Protein AF-A0A9P6XWJ4-F1 (afdb_monomer_lite)

Radius of gyration: 23.59 Å; chains: 1; bounding box: 48×54×68 Å

Secondary structure (DSSP, 8-state):
-HHHHHHHHHHHHHHHHHS--SS------SSS--HHHHHHHHHHHHHTT-HHHHHHHHHHHHHT--SHHHHHHHHHHHHHHHHHH-TT-HHHHHHHHHHHHHHHHT-TT---HHHHHHHHHHHHHHHHHHTTTT-HHHHHHHHHHHHHHHTT---HHHHHHH-

Structure (mmCIF, N/CA/C/O backbone):
data_AF-A0A9P6XWJ4-F1
#
_entry.id   AF-A0A9P6XWJ4-F1
#
loop_
_atom_site.group_PDB
_atom_site.id
_atom_site.type_symbol
_atom_site.label_atom_id
_atom_site.label_alt_id
_atom_site.label_comp_id
_atom_site.label_asym_id
_atom_site.label_entity_id
_atom_site.label_seq_id
_atom_site.pdbx_PDB_ins_code
_atom_site.Cartn_x
_atom_site.Cartn_y
_atom_site.Cartn_z
_atom_site.occupancy
_atom_site.B_iso_or_equiv
_atom_site.auth_seq_id
_atom_site.auth_comp_id
_atom_site.auth_asym_id
_atom_site.auth_atom_id
_atom_site.pdbx_PDB_model_num
ATOM 1 N N . MET A 1 1 ? 26.878 32.552 -48.948 1.00 56.66 1 MET A N 1
ATOM 2 C CA . MET A 1 1 ? 26.420 31.387 -48.157 1.00 56.66 1 MET A CA 1
ATOM 3 C C . MET A 1 1 ? 27.188 31.265 -46.835 1.00 56.66 1 MET A C 1
ATOM 5 O O . MET A 1 1 ? 26.560 31.370 -45.794 1.00 56.66 1 MET A O 1
ATOM 9 N N . LEU A 1 2 ? 28.525 31.147 -46.839 1.00 61.00 2 LEU A N 1
ATOM 10 C CA . LEU A 1 2 ? 29.332 30.965 -45.611 1.00 61.00 2 LEU A CA 1
ATOM 11 C C . LEU A 1 2 ? 29.354 32.170 -44.645 1.00 61.00 2 LEU A C 1
ATOM 13 O O . LEU A 1 2 ? 29.280 31.981 -43.436 1.00 61.00 2 LEU A O 1
ATOM 17 N N . ALA A 1 3 ? 29.390 33.404 -45.160 1.00 71.31 3 ALA A N 1
ATOM 18 C CA . ALA A 1 3 ? 29.435 34.607 -44.317 1.00 71.31 3 ALA A CA 1
ATOM 19 C C . ALA A 1 3 ? 28.162 34.818 -43.467 1.00 71.31 3 ALA A C 1
ATOM 21 O O . ALA A 1 3 ? 28.242 35.326 -42.353 1.00 71.31 3 ALA A O 1
ATOM 22 N N . GLY A 1 4 ? 26.996 34.382 -43.960 1.00 74.06 4 GLY A N 1
ATOM 23 C CA . GLY A 1 4 ? 25.732 34.485 -43.220 1.00 74.06 4 GLY A CA 1
ATOM 24 C C . GLY A 1 4 ? 25.658 33.517 -42.036 1.00 74.06 4 GLY A C 1
ATOM 25 O O . GLY A 1 4 ? 25.244 33.902 -40.948 1.00 74.06 4 GLY A O 1
ATOM 26 N N . LEU A 1 5 ? 26.146 32.285 -42.221 1.00 75.06 5 LEU A N 1
ATOM 27 C CA . LEU A 1 5 ? 26.219 31.276 -41.158 1.00 75.06 5 LEU A CA 1
ATOM 28 C C . LEU A 1 5 ? 27.176 31.696 -40.038 1.00 75.06 5 LEU A C 1
ATOM 30 O O . LEU A 1 5 ? 26.842 31.546 -38.865 1.00 75.06 5 LEU A O 1
ATOM 34 N N . ALA A 1 6 ? 28.325 32.282 -40.392 1.00 82.06 6 ALA A N 1
ATOM 35 C CA . ALA A 1 6 ? 29.270 32.803 -39.407 1.00 82.06 6 ALA A CA 1
ATOM 36 C C . ALA A 1 6 ? 28.631 33.893 -38.527 1.00 82.06 6 ALA A C 1
ATOM 38 O O . ALA A 1 6 ? 28.774 33.858 -37.306 1.00 82.06 6 ALA A O 1
ATOM 39 N N . GLY A 1 7 ? 27.856 34.806 -39.126 1.00 84.69 7 GLY A N 1
ATOM 40 C CA . GLY A 1 7 ? 27.122 35.838 -38.390 1.00 84.69 7 GLY A CA 1
ATOM 41 C C . GLY A 1 7 ? 26.109 35.265 -37.392 1.00 84.69 7 GLY A C 1
ATOM 42 O O . GLY A 1 7 ? 26.079 35.690 -36.238 1.00 84.69 7 GLY A O 1
ATOM 43 N N . CYS A 1 8 ? 25.330 34.257 -37.796 1.00 84.62 8 CYS A N 1
ATOM 44 C CA . CYS A 1 8 ? 24.355 33.610 -36.912 1.00 84.62 8 CYS A CA 1
ATOM 45 C C . CYS A 1 8 ? 25.013 32.889 -35.726 1.00 84.62 8 CYS A C 1
ATOM 47 O O . CYS A 1 8 ? 24.528 32.994 -34.599 1.00 84.62 8 CYS A O 1
ATOM 49 N N . VAL A 1 9 ? 26.129 32.190 -35.956 1.00 88.38 9 VAL A N 1
ATOM 50 C CA . VAL A 1 9 ? 26.849 31.476 -34.887 1.00 88.38 9 VAL A CA 1
ATOM 51 C C . VAL A 1 9 ? 27.444 32.462 -33.881 1.00 88.38 9 VAL A C 1
ATOM 53 O O . VAL A 1 9 ? 27.294 32.273 -32.674 1.00 88.38 9 VAL A O 1
ATOM 56 N N . ILE A 1 10 ? 28.060 33.547 -34.361 1.00 90.25 10 ILE A N 1
ATOM 57 C CA . ILE A 1 10 ? 28.647 34.578 -33.493 1.00 90.25 10 ILE A CA 1
ATOM 58 C C . ILE A 1 10 ? 27.562 35.250 -32.641 1.00 90.25 10 ILE A C 1
ATOM 60 O O . ILE A 1 10 ? 27.736 35.387 -31.429 1.00 90.25 10 ILE A O 1
ATOM 64 N N . ALA A 1 11 ? 26.419 35.601 -33.237 1.00 86.12 11 ALA A N 1
ATOM 65 C CA . ALA A 1 11 ? 25.296 36.186 -32.506 1.00 86.12 11 ALA A CA 1
ATOM 66 C C . ALA A 1 11 ? 24.755 35.241 -31.416 1.00 86.12 11 ALA A C 1
ATOM 68 O O . ALA A 1 11 ? 24.537 35.674 -30.284 1.00 86.12 11 ALA A O 1
ATOM 69 N N . GLY A 1 12 ? 24.615 33.943 -31.713 1.00 82.75 12 GLY A N 1
ATOM 70 C CA . GLY A 1 12 ? 24.171 32.942 -30.737 1.00 82.75 12 GLY A CA 1
ATOM 71 C C . GLY A 1 12 ? 25.105 32.818 -29.529 1.00 82.75 12 GLY A C 1
ATOM 72 O O . GLY A 1 12 ? 24.642 32.785 -28.388 1.00 82.75 12 GLY A O 1
ATOM 73 N N . VAL A 1 13 ? 26.423 32.827 -29.758 1.00 86.69 13 VAL A N 1
ATOM 74 C CA . VAL A 1 13 ? 27.429 32.770 -28.681 1.00 86.69 13 VAL A CA 1
ATOM 75 C C . VAL A 1 13 ? 27.391 34.029 -27.810 1.00 86.69 13 VAL A C 1
ATOM 77 O O . VAL A 1 13 ? 27.474 33.929 -26.584 1.00 86.69 13 VAL A O 1
ATOM 80 N N . ILE A 1 14 ? 27.233 35.208 -28.419 1.00 89.50 14 ILE A N 1
ATOM 81 C CA . ILE A 1 14 ? 27.117 36.480 -27.691 1.00 89.50 14 ILE A CA 1
ATOM 82 C C . ILE A 1 14 ? 25.854 36.484 -26.819 1.00 89.50 14 ILE A C 1
ATOM 84 O O . ILE A 1 14 ? 25.933 36.807 -25.633 1.00 89.50 14 ILE A O 1
ATOM 88 N N . CYS A 1 15 ? 24.710 36.052 -27.356 1.00 84.81 15 CYS A N 1
ATOM 89 C CA . CYS A 1 15 ? 23.467 35.944 -26.591 1.00 84.81 15 CYS A CA 1
ATOM 90 C C . CYS A 1 15 ? 23.582 34.953 -25.422 1.00 84.81 15 CYS A C 1
ATOM 92 O O . CYS A 1 15 ? 23.144 35.277 -24.320 1.00 84.81 15 CYS A O 1
ATOM 94 N N . ALA A 1 16 ? 24.220 33.795 -25.614 1.00 81.38 16 ALA A N 1
ATOM 95 C CA . ALA A 1 16 ? 24.414 32.806 -24.548 1.00 81.38 16 ALA A CA 1
ATOM 96 C C . ALA A 1 16 ? 25.324 33.309 -23.409 1.00 81.38 16 ALA A C 1
ATOM 98 O O . ALA A 1 16 ? 25.174 32.892 -22.262 1.00 81.38 16 ALA A O 1
ATOM 99 N N . ARG A 1 17 ? 26.264 34.214 -23.713 1.00 82.25 17 ARG A N 1
ATOM 100 C CA . ARG A 1 17 ? 27.158 34.838 -22.722 1.00 82.25 17 ARG A CA 1
ATOM 101 C C . ARG A 1 17 ? 26.491 35.985 -21.967 1.00 82.25 17 ARG A C 1
ATOM 103 O O . ARG A 1 17 ? 26.746 36.148 -20.779 1.00 82.25 17 ARG A O 1
ATOM 110 N N . LEU A 1 18 ? 25.667 36.777 -22.654 1.00 84.88 18 LEU A N 1
ATOM 111 C CA . LEU A 1 18 ? 24.958 37.919 -22.065 1.00 84.88 18 LEU A CA 1
ATOM 112 C C . LEU A 1 18 ? 23.749 37.494 -21.227 1.00 84.88 18 LEU A C 1
ATOM 114 O O . LEU A 1 18 ? 23.415 38.160 -20.249 1.00 84.88 18 LEU A O 1
ATOM 118 N N . PHE A 1 19 ? 23.108 36.385 -21.593 1.00 78.19 19 PHE A N 1
ATOM 119 C CA . PHE A 1 19 ? 21.935 35.852 -20.911 1.00 78.19 19 PHE A CA 1
ATOM 120 C C . PHE A 1 19 ? 22.220 34.433 -20.404 1.00 78.19 19 PHE A C 1
ATOM 122 O O . PHE A 1 19 ? 21.734 33.468 -21.002 1.00 78.19 19 PHE A O 1
ATOM 129 N N . PRO A 1 20 ? 22.996 34.269 -19.311 1.00 69.12 20 PRO A N 1
ATOM 130 C CA . PRO A 1 20 ? 23.108 32.967 -18.669 1.00 69.12 20 PRO A CA 1
ATOM 131 C C . PRO A 1 20 ? 21.699 32.455 -18.311 1.00 69.12 20 PRO A C 1
ATOM 133 O O . PRO A 1 20 ? 20.831 33.253 -17.930 1.00 69.12 20 PRO A O 1
ATOM 136 N N . PRO A 1 21 ? 21.426 31.147 -18.460 1.00 66.31 21 PRO A N 1
ATOM 137 C CA . PRO A 1 21 ? 20.100 30.601 -18.211 1.00 66.31 21 PRO A CA 1
ATOM 138 C C . PRO A 1 21 ? 19.680 30.887 -16.764 1.00 66.31 21 PRO A C 1
ATOM 140 O O . PRO A 1 21 ? 20.337 30.471 -15.817 1.00 66.31 21 PRO A O 1
ATOM 143 N N . LYS A 1 22 ? 18.553 31.590 -16.579 1.00 63.78 22 LYS A N 1
ATOM 144 C CA . LYS A 1 22 ? 17.997 31.915 -15.247 1.00 63.78 22 LYS A CA 1
ATOM 145 C C . LYS A 1 22 ? 17.509 30.689 -14.461 1.00 63.78 22 LYS A C 1
ATOM 147 O O . LYS A 1 22 ? 17.126 30.825 -13.304 1.00 63.78 22 LYS A O 1
ATOM 152 N N . ARG 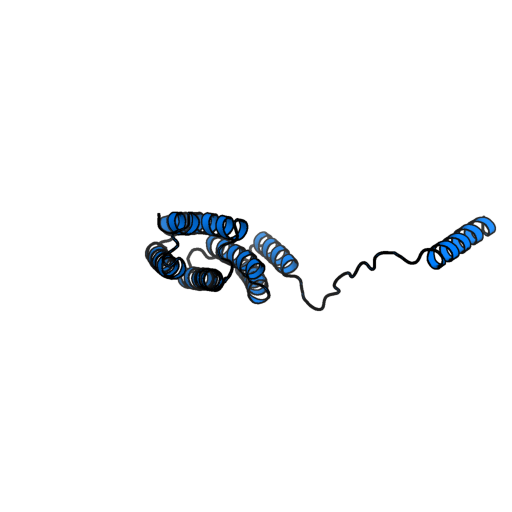A 1 23 ? 17.460 29.515 -15.093 1.00 64.12 23 ARG A N 1
ATOM 153 C CA . ARG A 1 23 ? 17.098 28.238 -14.478 1.00 64.12 23 ARG A CA 1
ATOM 154 C C . ARG A 1 23 ? 18.084 27.176 -14.939 1.00 64.12 23 ARG A C 1
ATOM 156 O O . ARG A 1 23 ? 18.166 26.889 -16.129 1.00 64.12 23 ARG A O 1
ATOM 163 N N . GLU A 1 24 ? 18.788 26.592 -13.984 1.00 60.28 24 GLU A N 1
ATOM 164 C CA . GLU A 1 24 ? 19.441 25.305 -14.161 1.00 60.28 24 GLU A CA 1
ATOM 165 C C . GLU A 1 24 ? 18.340 24.241 -14.141 1.00 60.28 24 GLU A C 1
ATOM 167 O O . GLU A 1 24 ? 17.635 24.071 -13.143 1.00 60.28 24 GLU A O 1
ATOM 172 N N . VAL A 1 25 ? 18.122 23.574 -15.274 1.00 61.28 25 VAL A N 1
ATOM 173 C CA . VAL A 1 25 ? 17.319 22.352 -15.286 1.00 61.28 25 VAL A CA 1
ATOM 174 C C . VAL A 1 25 ? 18.229 21.269 -14.730 1.00 61.28 25 VAL A C 1
ATOM 176 O O . VAL A 1 25 ? 19.004 20.661 -15.463 1.00 61.28 25 VAL A O 1
ATOM 179 N N . ILE A 1 26 ? 18.170 21.077 -13.412 1.00 58.62 26 ILE A N 1
ATOM 180 C CA . ILE A 1 26 ? 18.704 19.877 -12.777 1.00 58.62 26 ILE A CA 1
ATOM 181 C C . ILE A 1 26 ? 17.824 18.729 -13.283 1.00 58.62 26 ILE A C 1
ATOM 183 O O . ILE A 1 26 ? 16.788 18.412 -12.696 1.00 58.62 26 ILE A O 1
ATOM 187 N N . GLU A 1 27 ? 18.191 18.106 -14.403 1.00 55.59 27 GLU A N 1
ATOM 188 C CA . GLU A 1 27 ? 17.779 16.725 -14.593 1.00 55.59 27 GLU A CA 1
ATOM 189 C C . GLU A 1 27 ? 18.457 15.960 -13.466 1.00 55.59 27 GLU A C 1
ATOM 191 O O . GLU A 1 27 ? 19.684 15.903 -13.406 1.00 55.59 27 GLU A O 1
ATOM 196 N N . HIS A 1 28 ? 17.680 15.445 -12.512 1.00 55.62 28 HIS A N 1
ATOM 197 C CA . HIS A 1 28 ? 18.200 14.525 -11.511 1.00 55.62 28 HIS A CA 1
ATOM 198 C C . HIS A 1 28 ? 18.715 13.287 -12.250 1.00 55.62 28 HIS A C 1
ATOM 200 O O . HIS A 1 28 ? 17.990 12.319 -12.480 1.00 55.62 28 HIS A O 1
ATOM 206 N N . THR A 1 29 ? 19.971 13.358 -12.678 1.00 50.22 29 THR A N 1
ATOM 207 C CA . THR A 1 29 ? 20.708 12.275 -13.303 1.00 50.22 29 THR A CA 1
ATOM 208 C C . THR A 1 29 ? 20.727 11.139 -12.284 1.00 50.22 29 THR A C 1
ATOM 210 O O . THR A 1 29 ? 21.332 11.264 -11.225 1.00 50.22 29 THR A O 1
ATOM 213 N N . SER A 1 30 ? 19.969 10.086 -12.577 1.00 52.09 30 SER A N 1
ATOM 214 C CA . SER A 1 30 ? 20.304 8.661 -12.453 1.00 52.09 30 SER A CA 1
ATOM 215 C C . SER A 1 30 ? 20.881 8.062 -11.156 1.00 52.09 30 SER A C 1
ATOM 217 O O . SER A 1 30 ? 21.032 6.845 -11.125 1.00 52.09 30 SER A O 1
ATOM 219 N N . THR A 1 31 ? 21.143 8.800 -10.076 1.00 48.00 31 THR A N 1
ATOM 220 C CA . THR A 1 31 ? 21.703 8.213 -8.836 1.00 48.00 31 THR A CA 1
ATOM 221 C C . THR A 1 31 ? 20.628 7.626 -7.916 1.00 48.00 31 THR A C 1
ATOM 223 O O . THR A 1 31 ? 20.889 6.702 -7.154 1.00 48.00 31 THR A O 1
ATOM 226 N N . HIS A 1 32 ? 19.386 8.094 -8.044 1.00 52.97 32 HIS A N 1
ATOM 227 C CA . HIS A 1 32 ? 18.205 7.455 -7.472 1.00 52.97 32 HIS A CA 1
ATOM 228 C C . HIS A 1 32 ? 17.225 7.223 -8.611 1.00 52.97 32 HIS A C 1
ATOM 230 O O . HIS A 1 32 ? 16.764 8.183 -9.226 1.00 52.97 32 HIS A O 1
ATOM 236 N N . ALA A 1 33 ? 16.921 5.967 -8.940 1.00 57.19 33 ALA A N 1
ATOM 237 C CA . ALA A 1 33 ? 15.804 5.700 -9.831 1.00 57.19 33 ALA A CA 1
ATOM 238 C C . ALA A 1 33 ? 14.539 6.262 -9.161 1.00 57.19 33 ALA A C 1
ATOM 240 O O . ALA A 1 33 ? 14.192 5.797 -8.076 1.00 57.19 33 ALA A O 1
ATOM 241 N N . PRO A 1 34 ? 13.885 7.287 -9.734 1.00 69.06 34 PRO A N 1
ATOM 242 C CA . PRO A 1 34 ? 12.727 7.879 -9.089 1.00 69.06 34 PRO A CA 1
ATOM 243 C C . PRO A 1 34 ? 11.621 6.833 -8.977 1.00 69.06 34 PRO A C 1
ATOM 245 O O . PRO A 1 34 ? 11.464 6.016 -9.884 1.00 69.06 34 PRO A O 1
ATOM 248 N N . ALA A 1 35 ? 10.819 6.878 -7.917 1.00 73.31 35 ALA A N 1
ATOM 249 C CA . ALA A 1 35 ? 9.754 5.898 -7.720 1.00 73.31 35 ALA A CA 1
ATOM 250 C C . ALA A 1 35 ? 8.754 5.844 -8.904 1.00 73.31 35 ALA A C 1
ATOM 252 O O . ALA A 1 35 ? 8.300 4.762 -9.260 1.00 73.31 35 ALA A O 1
ATOM 253 N N . TRP A 1 36 ? 8.546 6.957 -9.631 1.00 76.44 36 TRP A N 1
ATOM 254 C CA . TRP A 1 36 ? 7.761 6.982 -10.881 1.00 76.44 36 TRP A CA 1
ATOM 255 C C . TRP A 1 36 ? 8.288 6.023 -11.958 1.00 76.44 36 TRP A C 1
ATOM 257 O O . TRP A 1 36 ? 7.516 5.469 -12.733 1.00 76.44 36 TRP A O 1
ATOM 267 N N . ARG A 1 37 ? 9.605 5.786 -12.017 1.00 82.56 37 ARG A N 1
ATOM 268 C CA . ARG A 1 37 ? 10.193 4.843 -12.977 1.00 82.56 37 ARG A CA 1
ATOM 269 C C . ARG A 1 37 ? 9.802 3.412 -12.632 1.00 82.56 37 ARG A C 1
ATOM 271 O O . ARG A 1 37 ? 9.565 2.620 -13.534 1.00 82.56 37 ARG A O 1
ATOM 278 N N . ALA A 1 38 ? 9.758 3.084 -11.345 1.00 83.25 38 ALA A N 1
ATOM 279 C CA . ALA A 1 38 ? 9.356 1.761 -10.897 1.00 83.25 38 ALA A CA 1
ATOM 280 C C . ALA A 1 38 ? 7.872 1.491 -11.206 1.00 83.25 38 ALA A C 1
ATOM 282 O O . ALA A 1 38 ? 7.552 0.386 -11.621 1.00 83.25 38 ALA A O 1
ATOM 283 N N . GLU A 1 39 ? 6.998 2.499 -11.127 1.00 81.81 39 GLU A N 1
ATOM 284 C CA . GLU A 1 39 ? 5.598 2.398 -11.581 1.00 81.81 39 GLU A CA 1
ATOM 285 C C . GLU A 1 39 ? 5.500 2.028 -13.063 1.00 81.81 39 GLU A C 1
ATOM 287 O O . GLU A 1 39 ? 4.891 1.023 -13.415 1.00 81.81 39 GLU A O 1
ATOM 292 N N . VAL A 1 40 ? 6.199 2.768 -13.930 1.00 85.56 40 VAL A N 1
ATOM 293 C CA . VAL A 1 40 ? 6.218 2.487 -15.376 1.00 85.56 40 VAL A CA 1
ATOM 294 C C . VAL A 1 40 ? 6.781 1.093 -15.662 1.00 85.56 40 VAL A C 1
ATOM 296 O O . VAL A 1 40 ? 6.284 0.376 -16.527 1.00 85.56 40 VAL A O 1
ATOM 299 N N . LEU A 1 41 ? 7.821 0.673 -14.938 1.00 88.56 41 LEU A N 1
ATOM 300 C CA . LEU A 1 41 ? 8.390 -0.667 -15.091 1.00 88.56 41 LEU A CA 1
ATOM 301 C C . LEU A 1 41 ? 7.435 -1.765 -14.612 1.00 88.56 41 LEU A C 1
ATOM 303 O O . LEU A 1 41 ? 7.437 -2.844 -15.209 1.00 88.56 41 LEU A O 1
ATOM 307 N N . ALA A 1 42 ? 6.623 -1.491 -13.590 1.00 88.69 42 ALA A N 1
ATOM 308 C CA . ALA A 1 42 ? 5.567 -2.387 -13.148 1.00 88.69 42 ALA A CA 1
ATOM 309 C C . ALA A 1 42 ? 4.469 -2.510 -14.208 1.00 88.69 42 ALA A C 1
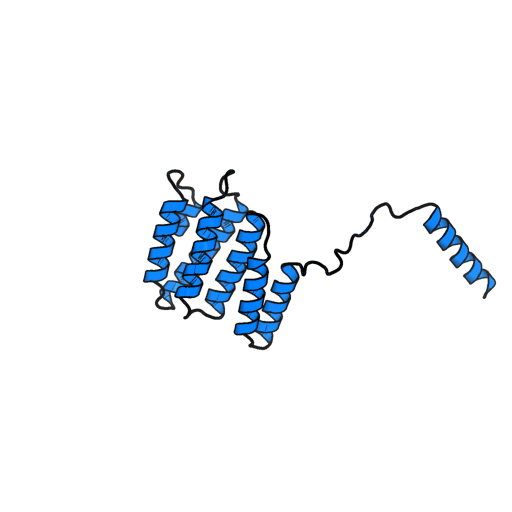ATOM 311 O O . ALA A 1 42 ? 4.158 -3.623 -14.615 1.00 88.69 42 ALA A O 1
ATOM 312 N N . GLU A 1 43 ? 3.967 -1.395 -14.743 1.00 87.06 43 GLU A N 1
ATOM 313 C CA . GLU A 1 43 ? 2.963 -1.400 -15.816 1.00 87.06 43 GLU A CA 1
ATOM 314 C C . GLU A 1 43 ? 3.451 -2.151 -17.056 1.00 87.06 43 GLU A C 1
ATOM 316 O O . GLU A 1 43 ? 2.730 -2.976 -17.620 1.00 87.06 43 GLU A O 1
ATOM 321 N N . LEU A 1 44 ? 4.698 -1.908 -17.469 1.00 89.75 44 LEU A N 1
ATOM 322 C CA . LEU A 1 44 ? 5.306 -2.648 -18.568 1.00 89.75 44 LEU A CA 1
ATOM 323 C C . LEU A 1 44 ? 5.390 -4.137 -18.235 1.00 89.75 44 LEU A C 1
ATOM 325 O O . LEU A 1 44 ? 5.082 -4.946 -19.100 1.00 89.75 44 LEU A O 1
ATOM 329 N N . ALA A 1 45 ? 5.773 -4.515 -17.011 1.00 90.50 45 ALA A N 1
ATOM 330 C CA . ALA A 1 45 ? 5.793 -5.914 -16.582 1.00 90.50 45 ALA A CA 1
ATOM 331 C C . ALA A 1 45 ? 4.404 -6.567 -16.630 1.00 90.50 45 ALA A C 1
ATOM 333 O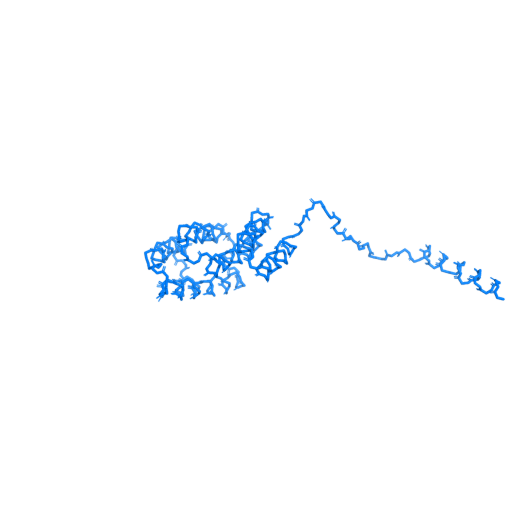 O . ALA A 1 45 ? 4.264 -7.663 -17.172 1.00 90.50 45 ALA A O 1
ATOM 334 N N . GLU A 1 46 ? 3.363 -5.868 -16.187 1.00 89.06 46 GLU A N 1
ATOM 335 C CA . GLU A 1 46 ? 1.986 -6.352 -16.298 1.00 89.06 46 GLU A CA 1
ATOM 336 C C . GLU A 1 46 ? 1.565 -6.564 -17.757 1.00 89.06 46 GLU A C 1
ATOM 338 O O . GLU A 1 46 ? 0.976 -7.594 -18.080 1.00 89.06 46 GLU A O 1
ATOM 343 N N . GLN A 1 47 ? 1.907 -5.638 -18.659 1.00 90.56 47 GLN A N 1
ATOM 344 C CA . GLN A 1 47 ? 1.564 -5.736 -20.086 1.00 90.56 47 GLN A CA 1
ATOM 345 C C . GLN A 1 47 ? 2.196 -6.952 -20.777 1.00 90.56 47 GLN A C 1
ATOM 347 O O . GLN A 1 47 ? 1.601 -7.505 -21.701 1.00 90.56 47 GLN A O 1
ATOM 352 N N . ARG A 1 48 ? 3.377 -7.399 -20.328 1.00 92.12 48 ARG A N 1
ATOM 353 C CA . ARG A 1 48 ? 4.019 -8.649 -20.795 1.00 92.12 48 ARG A CA 1
ATOM 354 C C . ARG A 1 48 ? 3.591 -9.897 -20.006 1.00 92.12 48 ARG A C 1
ATOM 356 O O . ARG A 1 48 ? 4.130 -10.971 -20.254 1.00 92.12 48 ARG A O 1
ATOM 363 N N . GLY A 1 49 ? 2.629 -9.783 -19.087 1.00 90.19 49 GLY A N 1
ATOM 364 C CA . GLY A 1 49 ? 2.140 -10.896 -18.263 1.00 90.19 49 GLY A CA 1
ATOM 365 C C . GLY A 1 49 ? 3.087 -11.312 -17.131 1.00 90.19 49 GLY A C 1
ATOM 366 O O . GLY A 1 49 ? 2.876 -12.345 -16.501 1.00 90.19 49 GLY A O 1
ATOM 367 N N . ASP A 1 50 ? 4.120 -10.516 -16.857 1.00 93.62 50 ASP A N 1
ATOM 368 C CA . ASP A 1 50 ? 5.097 -10.742 -15.793 1.00 93.62 50 ASP A CA 1
ATOM 369 C C . ASP A 1 50 ? 4.583 -10.156 -14.469 1.00 93.62 50 ASP A C 1
ATOM 371 O O . ASP A 1 50 ? 4.963 -9.064 -14.036 1.00 93.62 50 ASP A O 1
ATOM 375 N N . THR A 1 51 ? 3.665 -10.885 -13.832 1.00 94.50 51 THR A N 1
ATOM 376 C CA . THR A 1 51 ? 3.031 -10.474 -12.568 1.00 94.50 51 THR A CA 1
ATOM 377 C C . THR A 1 51 ? 4.036 -10.376 -11.420 1.00 94.50 51 THR A C 1
ATOM 379 O O . THR A 1 51 ? 3.964 -9.454 -10.607 1.00 94.50 51 THR A O 1
ATOM 382 N N . ALA A 1 52 ? 5.005 -11.292 -11.368 1.00 94.12 52 ALA A N 1
ATOM 383 C CA . ALA A 1 52 ? 6.048 -11.302 -10.350 1.00 94.12 52 ALA A CA 1
ATOM 384 C C . ALA A 1 52 ? 6.955 -10.071 -10.473 1.00 94.12 52 ALA A C 1
ATOM 386 O O . ALA A 1 52 ? 7.168 -9.368 -9.481 1.00 94.12 52 ALA A O 1
ATOM 387 N N . GLY A 1 53 ? 7.420 -9.762 -11.687 1.00 92.62 53 GLY A N 1
ATOM 388 C CA . GLY A 1 53 ? 8.230 -8.579 -11.952 1.00 92.62 53 GLY A CA 1
ATOM 389 C C . GLY A 1 53 ? 7.472 -7.280 -11.689 1.00 92.62 53 GLY A C 1
ATOM 390 O O . GLY A 1 53 ? 8.043 -6.343 -11.130 1.00 92.62 53 GLY A O 1
ATOM 391 N N . ALA A 1 54 ? 6.177 -7.222 -12.008 1.00 94.06 54 ALA A N 1
ATOM 392 C CA . ALA A 1 54 ? 5.341 -6.068 -11.683 1.00 94.06 54 ALA A CA 1
ATOM 393 C C . ALA A 1 54 ? 5.292 -5.799 -10.172 1.00 94.06 54 ALA A C 1
ATOM 395 O O . ALA A 1 54 ? 5.581 -4.688 -9.720 1.00 94.06 54 ALA A O 1
ATOM 396 N N . LEU A 1 55 ? 5.016 -6.835 -9.376 1.00 96.50 55 LEU A N 1
ATOM 397 C CA . LEU A 1 55 ? 4.992 -6.734 -7.916 1.00 96.50 55 LEU A CA 1
ATOM 398 C C . LEU A 1 55 ? 6.363 -6.400 -7.320 1.00 96.50 55 LEU A C 1
ATOM 400 O O . LEU A 1 55 ? 6.434 -5.706 -6.305 1.00 96.50 55 LEU A O 1
ATOM 404 N N . GLU A 1 56 ? 7.451 -6.876 -7.924 1.00 95.31 56 GLU A N 1
ATOM 405 C CA . GLU A 1 56 ? 8.813 -6.536 -7.506 1.00 95.31 56 GLU A CA 1
ATOM 406 C C . GLU A 1 56 ? 9.117 -5.050 -7.733 1.00 95.31 56 GLU A C 1
ATOM 408 O O . GLU A 1 56 ? 9.666 -4.385 -6.850 1.00 95.31 56 GLU A O 1
ATOM 413 N N . TRP A 1 57 ? 8.714 -4.498 -8.880 1.00 93.69 57 TRP A N 1
ATOM 414 C CA . TRP A 1 57 ? 8.873 -3.074 -9.166 1.00 93.69 57 TRP A CA 1
ATOM 415 C C . TRP A 1 57 ? 8.038 -2.197 -8.234 1.00 93.69 57 TRP A C 1
ATOM 417 O O . TRP A 1 57 ? 8.578 -1.245 -7.666 1.00 93.69 57 TRP A O 1
ATOM 427 N N . LEU A 1 58 ? 6.773 -2.548 -7.993 1.00 95.06 58 LEU A N 1
ATOM 428 C CA . LEU A 1 58 ? 5.928 -1.835 -7.030 1.00 95.06 58 LEU A CA 1
ATOM 429 C C . LEU A 1 58 ? 6.514 -1.889 -5.614 1.00 95.06 58 LEU A C 1
ATOM 431 O O . LEU A 1 58 ? 6.578 -0.866 -4.930 1.00 95.06 58 LEU A O 1
ATOM 435 N N . LYS A 1 59 ? 7.023 -3.055 -5.193 1.00 94.56 59 LYS A N 1
ATOM 436 C CA . LYS A 1 59 ? 7.697 -3.196 -3.900 1.00 94.56 59 LYS A CA 1
ATOM 437 C C . LYS A 1 59 ? 8.936 -2.306 -3.806 1.00 94.56 59 LYS A C 1
ATOM 439 O O . LYS A 1 59 ? 9.099 -1.617 -2.805 1.00 94.56 59 LYS A O 1
ATOM 444 N N . ARG A 1 60 ? 9.785 -2.269 -4.839 1.00 91.56 60 ARG A N 1
ATOM 445 C CA . ARG A 1 60 ? 10.953 -1.369 -4.877 1.00 91.56 60 ARG A CA 1
ATOM 446 C C . ARG A 1 60 ? 10.552 0.099 -4.771 1.00 91.56 60 ARG A C 1
ATOM 448 O O . ARG A 1 60 ? 11.234 0.860 -4.090 1.00 91.56 60 ARG A O 1
ATOM 455 N N . ALA A 1 61 ? 9.469 0.496 -5.440 1.00 90.62 61 ALA A N 1
ATOM 456 C CA . ALA A 1 61 ? 8.952 1.858 -5.369 1.00 90.62 61 ALA A CA 1
ATOM 457 C C . ALA A 1 61 ? 8.536 2.219 -3.937 1.00 90.62 61 ALA A C 1
ATOM 459 O O . ALA A 1 61 ? 8.890 3.289 -3.441 1.00 90.62 61 ALA A O 1
ATOM 460 N N . TYR A 1 62 ? 7.840 1.299 -3.265 1.00 93.19 62 TYR A N 1
ATOM 461 C CA . TYR A 1 62 ? 7.418 1.470 -1.881 1.00 93.19 62 TYR A CA 1
ATOM 462 C C . TYR A 1 62 ? 8.604 1.494 -0.906 1.00 93.19 62 TYR A C 1
ATOM 464 O O . TYR A 1 62 ? 8.735 2.442 -0.135 1.00 93.19 62 TYR A O 1
ATOM 472 N N . ASP A 1 63 ? 9.519 0.528 -0.996 1.00 90.81 63 ASP A N 1
ATOM 473 C CA . ASP A 1 63 ? 10.698 0.445 -0.123 1.00 90.81 63 ASP A CA 1
ATOM 474 C C . ASP A 1 63 ? 11.623 1.672 -0.285 1.00 90.81 63 ASP A C 1
ATOM 476 O O . ASP A 1 63 ? 12.244 2.127 0.676 1.00 90.81 63 ASP A O 1
ATOM 480 N N . GLY A 1 64 ? 11.705 2.230 -1.498 1.00 87.88 64 GLY A N 1
ATOM 481 C CA . GLY A 1 64 ? 12.484 3.432 -1.807 1.00 87.88 64 GLY A CA 1
ATOM 482 C C . GLY A 1 64 ? 11.785 4.756 -1.476 1.00 87.88 64 GLY A C 1
ATOM 483 O O . GLY A 1 64 ? 12.406 5.818 -1.596 1.00 87.88 64 GLY A O 1
ATOM 484 N N . ALA A 1 65 ? 10.509 4.730 -1.080 1.00 88.69 65 ALA A N 1
ATOM 485 C CA . ALA A 1 65 ? 9.741 5.933 -0.794 1.00 88.69 65 ALA A CA 1
ATOM 486 C C . ALA A 1 65 ? 10.205 6.602 0.510 1.00 88.69 65 ALA A C 1
ATOM 488 O O . ALA A 1 65 ? 10.348 5.975 1.563 1.00 88.69 65 ALA A O 1
ATOM 489 N N . GLN A 1 66 ? 10.402 7.920 0.449 1.00 85.12 66 GLN A N 1
ATOM 490 C CA . GLN A 1 66 ? 10.854 8.729 1.579 1.00 85.12 66 GLN A CA 1
ATOM 491 C C . GLN A 1 66 ? 9.856 9.850 1.875 1.00 85.12 66 GLN A C 1
ATOM 493 O O . GLN A 1 66 ? 9.385 10.543 0.972 1.00 85.12 66 GLN A O 1
ATOM 498 N N . GLY A 1 67 ? 9.557 10.031 3.162 1.00 83.94 67 GLY A N 1
ATOM 499 C CA . GLY A 1 67 ? 8.569 10.990 3.658 1.00 83.94 67 GLY A CA 1
ATOM 500 C C . GLY A 1 67 ? 7.171 10.373 3.847 1.00 83.94 67 GLY A C 1
ATOM 501 O O . GLY A 1 67 ? 6.775 9.533 3.039 1.00 83.94 67 GLY A O 1
ATOM 502 N N . PRO A 1 68 ? 6.402 10.777 4.881 1.00 81.19 68 PRO A N 1
ATOM 503 C CA . PRO A 1 68 ? 5.147 10.108 5.250 1.00 81.19 68 PRO A CA 1
ATOM 504 C C . PRO A 1 68 ? 4.107 10.041 4.122 1.00 81.19 68 PRO A C 1
ATOM 506 O O . PRO A 1 68 ? 3.592 8.974 3.809 1.00 81.19 68 PRO A O 1
ATOM 509 N N . ALA A 1 69 ? 3.850 11.162 3.440 1.00 80.88 69 ALA A N 1
ATOM 510 C CA . ALA A 1 69 ? 2.868 11.208 2.355 1.00 80.88 69 ALA A CA 1
ATOM 511 C C . ALA A 1 69 ? 3.286 10.370 1.132 1.00 80.88 69 ALA A C 1
ATOM 513 O O . ALA A 1 69 ? 2.449 9.733 0.492 1.00 80.88 69 ALA A O 1
ATOM 514 N N . THR A 1 70 ? 4.583 10.363 0.813 1.00 84.81 70 THR A N 1
ATOM 515 C CA . THR A 1 70 ? 5.139 9.611 -0.317 1.00 84.81 70 THR A CA 1
ATOM 516 C C . THR A 1 70 ? 5.098 8.113 -0.043 1.00 84.81 70 THR A C 1
ATOM 518 O O . THR A 1 70 ? 4.699 7.359 -0.927 1.00 84.81 70 THR A O 1
ATOM 521 N N . ARG A 1 71 ? 5.456 7.675 1.173 1.00 88.81 71 ARG A N 1
ATOM 522 C CA . ARG A 1 71 ? 5.370 6.257 1.547 1.00 88.81 71 ARG A CA 1
ATOM 523 C C . ARG A 1 71 ? 3.940 5.737 1.467 1.00 88.81 71 ARG A C 1
ATOM 525 O O . ARG A 1 71 ? 3.730 4.725 0.811 1.00 88.81 71 ARG A O 1
ATOM 532 N N . VAL A 1 72 ? 2.961 6.494 1.973 1.00 87.31 72 VAL A N 1
ATOM 533 C CA . VAL A 1 72 ? 1.544 6.128 1.821 1.00 87.31 72 VAL A CA 1
ATOM 534 C C . VAL A 1 72 ? 1.157 6.004 0.350 1.00 87.31 72 VAL A C 1
ATOM 536 O O . VAL A 1 72 ? 0.526 5.026 -0.037 1.00 87.31 72 VAL A O 1
ATOM 539 N N . GLN A 1 73 ? 1.520 6.980 -0.487 1.00 87.94 73 GLN A N 1
ATOM 540 C CA . GLN A 1 73 ? 1.177 6.936 -1.908 1.00 87.94 73 GLN A CA 1
ATOM 541 C C . GLN A 1 73 ? 1.709 5.664 -2.585 1.00 87.94 73 GLN A C 1
ATOM 543 O O . GLN A 1 73 ? 0.950 4.990 -3.277 1.00 87.94 73 GLN A O 1
ATOM 548 N N . TRP A 1 74 ? 2.986 5.334 -2.383 1.00 92.31 74 TRP A N 1
ATOM 549 C CA . TRP A 1 74 ? 3.609 4.163 -3.006 1.00 92.31 74 TRP A CA 1
ATOM 550 C C . TRP A 1 74 ? 3.180 2.842 -2.379 1.00 92.31 74 TRP A C 1
ATOM 552 O O . TRP A 1 74 ? 3.029 1.852 -3.090 1.00 92.31 74 TRP A O 1
ATOM 562 N N . GLY A 1 75 ? 2.934 2.820 -1.072 1.00 94.00 75 GLY A N 1
ATOM 563 C CA . GLY A 1 75 ? 2.424 1.636 -0.399 1.00 94.00 75 GLY A CA 1
ATOM 564 C C . GLY A 1 75 ? 0.998 1.307 -0.838 1.00 94.00 75 GLY A C 1
ATOM 565 O O . GLY A 1 75 ? 0.708 0.139 -1.074 1.00 94.00 75 GLY A O 1
ATOM 566 N N . VAL A 1 76 ? 0.129 2.309 -1.041 1.00 93.75 76 VAL A N 1
ATOM 567 C CA . VAL A 1 76 ? -1.220 2.089 -1.601 1.00 93.75 76 VAL A CA 1
ATOM 568 C C . VAL A 1 76 ? -1.124 1.451 -2.987 1.00 93.75 76 VAL A C 1
ATOM 570 O O . VAL A 1 76 ? -1.759 0.425 -3.206 1.00 93.75 76 VAL A O 1
ATOM 573 N N . LEU A 1 77 ? -0.277 1.979 -3.880 1.00 93.88 77 LEU A N 1
ATOM 574 C CA . LEU A 1 77 ? -0.064 1.396 -5.215 1.00 93.88 77 LEU A CA 1
ATOM 575 C C . LEU A 1 77 ? 0.442 -0.051 -5.142 1.00 93.88 77 LEU A C 1
ATOM 577 O O . LEU A 1 77 ? 0.012 -0.908 -5.912 1.00 93.88 77 LEU A O 1
ATOM 581 N N . TYR A 1 78 ? 1.335 -0.349 -4.198 1.00 96.88 78 TYR A N 1
ATOM 582 C CA . TYR A 1 78 ? 1.819 -1.710 -3.995 1.00 96.88 78 TYR A CA 1
ATOM 583 C C . TYR A 1 78 ? 0.714 -2.660 -3.519 1.00 96.88 78 TYR A C 1
ATOM 585 O O . TYR A 1 78 ? 0.596 -3.761 -4.057 1.00 96.88 78 TYR A O 1
ATOM 593 N N . VAL A 1 79 ? -0.126 -2.246 -2.564 1.00 97.56 79 VAL A N 1
ATOM 594 C CA . VAL A 1 79 ? -1.265 -3.063 -2.118 1.00 97.56 79 VAL A CA 1
ATOM 595 C C . VAL A 1 79 ? -2.280 -3.241 -3.245 1.00 97.56 79 VAL A C 1
ATOM 597 O O . VAL A 1 79 ? -2.710 -4.365 -3.478 1.00 97.56 79 VAL A O 1
ATOM 600 N N . GLU A 1 80 ? -2.618 -2.191 -3.995 1.00 96.31 80 GLU A N 1
ATOM 601 C CA . GLU A 1 80 ? -3.488 -2.298 -5.177 1.00 96.31 80 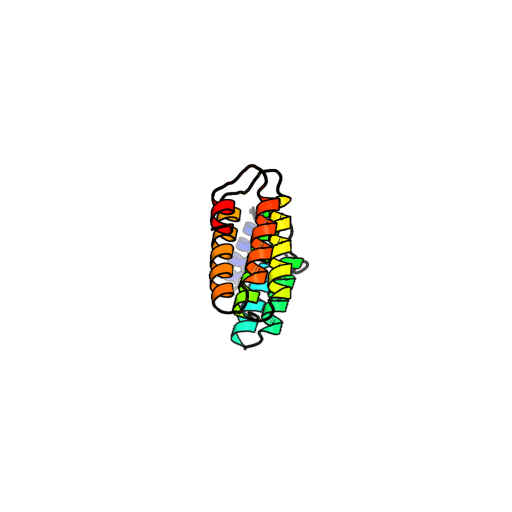GLU A CA 1
ATOM 602 C C . GLU A 1 80 ? -2.941 -3.315 -6.192 1.00 96.31 80 GLU A C 1
ATOM 604 O O . GLU A 1 80 ? -3.692 -4.152 -6.701 1.00 96.31 80 GLU A O 1
ATOM 609 N N . GLY A 1 81 ? -1.626 -3.303 -6.424 1.00 96.44 81 GLY A N 1
ATOM 610 C CA . GLY A 1 81 ? -0.938 -4.307 -7.231 1.00 96.44 81 GLY A CA 1
ATOM 611 C C . GLY A 1 81 ? -1.084 -5.722 -6.673 1.00 96.44 81 GLY A C 1
ATOM 612 O O . GLY A 1 81 ? -1.385 -6.641 -7.431 1.00 96.44 81 GLY A O 1
ATOM 613 N N . LEU A 1 82 ? -0.936 -5.917 -5.357 1.00 97.88 82 LEU A N 1
ATOM 614 C CA . LEU A 1 82 ? -1.138 -7.224 -4.715 1.00 97.88 82 LEU A CA 1
ATOM 615 C C . LEU A 1 82 ? -2.574 -7.727 -4.884 1.00 97.88 82 LEU A C 1
ATOM 617 O O . LEU A 1 82 ? -2.768 -8.863 -5.304 1.00 97.88 82 LEU A O 1
ATOM 621 N N . LEU A 1 83 ? -3.572 -6.873 -4.642 1.00 97.06 83 LEU A N 1
ATOM 622 C CA . LEU A 1 83 ? -4.986 -7.229 -4.810 1.00 97.06 83 LEU A CA 1
ATOM 623 C C . LEU A 1 83 ? -5.319 -7.629 -6.253 1.00 97.06 83 LEU A C 1
ATOM 625 O O . LEU A 1 83 ? -6.213 -8.442 -6.472 1.00 97.06 83 LEU A O 1
ATOM 629 N N . LYS A 1 84 ? -4.624 -7.051 -7.237 1.00 95.69 84 LYS A N 1
ATOM 630 C CA . LYS A 1 84 ? -4.836 -7.324 -8.662 1.00 95.69 84 LYS A CA 1
ATOM 631 C C . LYS A 1 84 ? -4.073 -8.556 -9.153 1.00 95.69 84 LYS A C 1
ATOM 633 O O . LYS A 1 84 ? -4.628 -9.356 -9.899 1.00 95.69 84 LYS A O 1
ATOM 638 N N . LEU A 1 85 ? -2.794 -8.662 -8.801 1.00 96.12 85 LEU A N 1
ATOM 639 C CA . LEU A 1 85 ? -1.842 -9.586 -9.427 1.00 96.12 85 LEU A CA 1
ATOM 640 C C . LEU A 1 85 ? -1.541 -10.822 -8.574 1.00 96.12 85 LEU A C 1
ATOM 642 O O . LEU A 1 85 ? -1.088 -11.828 -9.114 1.00 96.12 85 LEU A O 1
ATOM 646 N N . ALA A 1 86 ? -1.771 -10.749 -7.263 1.00 96.50 86 ALA A N 1
ATOM 647 C CA . ALA A 1 86 ? -1.577 -11.848 -6.319 1.00 96.50 86 ALA A CA 1
ATOM 648 C C . ALA A 1 86 ? -2.716 -11.897 -5.279 1.00 96.50 86 ALA A C 1
ATOM 650 O O . ALA A 1 86 ? -2.450 -11.858 -4.075 1.00 96.50 86 ALA A O 1
ATOM 651 N N . PRO A 1 87 ? -3.991 -11.978 -5.712 1.00 96.75 87 PRO A N 1
ATOM 652 C CA . PRO A 1 87 ? -5.129 -11.890 -4.800 1.00 96.75 87 PRO A CA 1
ATOM 653 C C . PRO A 1 87 ? -5.204 -13.049 -3.798 1.00 96.75 87 PRO A C 1
ATOM 655 O O . PRO A 1 87 ? -5.837 -12.895 -2.759 1.00 96.75 87 PRO A O 1
ATOM 658 N N . ASP A 1 88 ? -4.562 -14.182 -4.084 1.00 95.75 88 ASP A N 1
ATOM 659 C CA . ASP A 1 88 ? -4.551 -15.351 -3.199 1.00 95.75 88 ASP A CA 1
ATOM 660 C C . ASP A 1 88 ? -3.422 -15.287 -2.146 1.00 95.75 88 ASP A C 1
ATOM 662 O O . ASP A 1 88 ? -3.381 -16.099 -1.223 1.00 95.75 88 ASP A O 1
ATOM 666 N N . ASP A 1 89 ? -2.521 -14.298 -2.231 1.00 96.81 89 ASP A N 1
ATOM 667 C CA . ASP A 1 89 ? -1.451 -14.059 -1.252 1.00 96.81 89 ASP A CA 1
ATOM 668 C C . ASP A 1 89 ? -1.939 -13.137 -0.120 1.00 96.81 89 ASP A C 1
ATOM 670 O O . ASP A 1 89 ? -1.440 -12.027 0.113 1.00 96.81 89 ASP A O 1
ATOM 674 N N . ALA A 1 90 ? -2.970 -13.605 0.589 1.00 96.38 90 ALA A N 1
ATOM 675 C CA . ALA A 1 90 ? -3.558 -12.896 1.723 1.00 96.38 90 ALA A CA 1
ATOM 676 C C . ALA A 1 90 ? -2.525 -12.497 2.803 1.00 96.38 90 ALA A C 1
ATOM 678 O O . ALA A 1 90 ? -2.600 -11.359 3.277 1.00 96.38 90 ALA A O 1
ATOM 679 N N . PRO A 1 91 ? -1.527 -13.336 3.167 1.00 97.25 91 PRO A N 1
ATOM 680 C CA . PRO A 1 91 ? -0.493 -12.941 4.124 1.00 97.25 91 PRO A CA 1
ATOM 681 C C . PRO A 1 91 ? 0.306 -11.711 3.676 1.00 97.25 91 PRO A C 1
ATOM 683 O O . PRO A 1 91 ? 0.557 -10.808 4.479 1.00 97.25 91 PRO A O 1
ATOM 686 N N . ARG A 1 92 ? 0.678 -11.626 2.392 1.00 96.94 92 ARG A N 1
ATOM 687 C CA . ARG A 1 92 ? 1.433 -10.483 1.859 1.00 96.94 92 ARG A CA 1
ATOM 688 C C . ARG A 1 92 ? 0.587 -9.214 1.776 1.00 96.94 92 ARG A C 1
ATOM 690 O O . ARG A 1 92 ? 1.093 -8.133 2.088 1.00 96.94 92 ARG A O 1
ATOM 697 N N . ILE A 1 93 ? -0.690 -9.334 1.406 1.00 97.88 93 ILE A N 1
ATOM 698 C CA . ILE A 1 93 ? -1.660 -8.222 1.415 1.00 97.88 93 ILE A CA 1
ATOM 699 C C . ILE A 1 93 ? -1.825 -7.668 2.833 1.00 97.88 93 ILE A C 1
ATOM 701 O O . ILE A 1 93 ? -1.767 -6.451 3.043 1.00 97.88 93 ILE A O 1
ATOM 705 N N . GLU A 1 94 ? -1.996 -8.557 3.813 1.00 97.44 94 GLU A N 1
ATOM 706 C CA . GLU A 1 94 ? -2.156 -8.196 5.219 1.00 97.44 94 GLU A CA 1
ATOM 707 C C . GLU A 1 94 ? -0.926 -7.472 5.758 1.00 97.44 94 GLU A C 1
ATOM 709 O O . GLU A 1 94 ? -1.049 -6.415 6.381 1.00 97.44 94 GLU A O 1
ATOM 714 N N . GLN A 1 95 ? 0.264 -8.008 5.484 1.00 97.56 95 GLN A N 1
ATOM 715 C CA . GLN A 1 95 ? 1.520 -7.410 5.918 1.00 97.56 95 GLN A CA 1
ATOM 716 C C . GLN A 1 95 ? 1.708 -6.009 5.323 1.00 97.56 95 GLN A C 1
ATOM 718 O O . GLN A 1 95 ? 2.011 -5.067 6.056 1.00 97.56 95 GLN A O 1
ATOM 723 N N . ALA A 1 96 ? 1.509 -5.851 4.011 1.00 97.00 96 ALA A N 1
ATOM 724 C CA . ALA A 1 96 ? 1.693 -4.571 3.331 1.00 97.00 96 ALA A CA 1
ATOM 725 C C . ALA A 1 96 ? 0.682 -3.516 3.809 1.00 97.00 96 ALA A C 1
ATOM 727 O O . ALA A 1 96 ? 1.057 -2.378 4.097 1.00 97.00 96 ALA A O 1
ATOM 728 N N . THR A 1 97 ? -0.584 -3.906 3.975 1.00 96.50 97 THR A N 1
ATOM 729 C CA . THR A 1 97 ? -1.633 -3.001 4.468 1.00 96.50 97 THR A CA 1
ATOM 730 C C . THR A 1 97 ? -1.424 -2.656 5.942 1.00 96.50 97 THR A C 1
ATOM 732 O O . THR A 1 97 ? -1.640 -1.519 6.354 1.00 96.50 97 THR A O 1
ATOM 735 N N . SER A 1 98 ? -0.934 -3.597 6.748 1.00 95.19 98 SER A N 1
ATOM 736 C CA . SER A 1 98 ? -0.534 -3.318 8.126 1.00 95.19 98 SER A CA 1
ATOM 737 C C . SER A 1 98 ? 0.577 -2.263 8.172 1.00 95.19 98 SER A C 1
ATOM 739 O O . SER A 1 98 ? 0.469 -1.285 8.912 1.00 95.19 98 SER A O 1
ATOM 741 N N . SER A 1 99 ? 1.627 -2.382 7.362 1.00 92.62 99 SER A N 1
ATOM 742 C CA . SER A 1 99 ? 2.676 -1.352 7.314 1.00 92.62 99 SER A CA 1
ATOM 743 C C . SER A 1 99 ? 2.114 0.037 6.993 1.00 92.62 99 SER A C 1
ATOM 745 O O . SER A 1 99 ? 2.442 0.996 7.688 1.00 92.62 99 SER A O 1
ATOM 747 N N . LEU A 1 100 ? 1.177 0.131 6.045 1.00 90.50 100 LEU A N 1
ATOM 748 C CA . LEU A 1 100 ? 0.472 1.377 5.728 1.00 90.50 100 LEU A CA 1
ATOM 749 C C . LEU A 1 100 ? -0.316 1.951 6.915 1.00 90.50 100 LEU A C 1
ATOM 751 O O . LEU A 1 100 ? -0.221 3.145 7.188 1.00 90.50 100 LEU A O 1
ATOM 755 N N . ILE A 1 101 ? -1.067 1.119 7.642 1.00 89.00 101 ILE A N 1
ATOM 756 C CA . ILE A 1 101 ? -1.803 1.552 8.845 1.00 89.00 101 ILE A CA 1
ATOM 757 C C . ILE A 1 101 ? -0.835 2.098 9.910 1.00 89.00 101 ILE A C 1
ATOM 759 O O . ILE A 1 101 ? -1.138 3.085 10.569 1.00 89.00 101 ILE A O 1
ATOM 763 N N . ALA A 1 102 ? 0.351 1.502 10.059 1.00 87.31 102 ALA A N 1
ATOM 764 C CA . ALA A 1 102 ? 1.354 1.985 11.013 1.00 87.31 102 ALA A CA 1
ATOM 765 C C . ALA A 1 102 ? 2.008 3.308 10.568 1.00 87.31 102 ALA A C 1
ATOM 767 O O . ALA A 1 102 ? 2.266 4.182 11.390 1.00 87.31 102 ALA A O 1
ATOM 768 N N . GLU A 1 103 ? 2.257 3.489 9.267 1.00 84.38 103 GLU A N 1
ATOM 769 C CA . GLU A 1 103 ? 2.734 4.771 8.724 1.00 84.38 103 GLU A CA 1
ATOM 770 C C . GLU A 1 103 ? 1.727 5.908 8.919 1.00 84.38 103 GLU A C 1
ATOM 772 O O . GLU A 1 103 ? 2.102 7.081 8.994 1.00 84.38 103 GLU A O 1
ATOM 777 N N . LEU A 1 104 ? 0.447 5.563 8.956 1.00 78.81 104 LEU A N 1
ATOM 778 C CA . LEU A 1 104 ? -0.658 6.483 9.158 1.00 78.81 104 LEU A CA 1
ATOM 779 C C . LEU A 1 104 ? -0.776 6.914 10.622 1.00 78.81 104 LEU A C 1
ATOM 781 O O . LEU A 1 104 ? -0.851 8.111 10.886 1.00 78.81 104 LEU A O 1
ATOM 785 N N . ASP A 1 105 ? -0.687 5.959 11.549 1.00 80.00 105 ASP A N 1
ATOM 786 C CA . ASP A 1 105 ? -0.631 6.194 13.000 1.00 80.00 105 ASP A CA 1
ATOM 787 C C . ASP A 1 105 ? 0.553 7.096 13.400 1.00 80.00 105 ASP A C 1
ATOM 789 O O . ASP A 1 105 ? 0.440 7.991 14.233 1.00 80.00 105 ASP A O 1
ATOM 793 N N . ALA A 1 106 ? 1.697 6.935 12.729 1.00 79.44 106 ALA A N 1
ATOM 794 C CA . ALA A 1 106 ? 2.917 7.682 13.024 1.00 79.44 106 ALA A CA 1
ATOM 795 C C . ALA A 1 106 ? 2.918 9.160 12.558 1.00 79.44 106 ALA A C 1
ATOM 797 O O . ALA A 1 106 ? 3.943 9.833 12.702 1.00 79.44 106 ALA A O 1
ATOM 798 N N . GLN A 1 107 ? 1.838 9.688 11.964 1.00 72.25 107 GLN A N 1
ATOM 799 C CA . GLN A 1 107 ? 1.801 11.056 11.417 1.00 72.25 107 GLN A CA 1
ATOM 800 C C . GLN A 1 107 ? 1.302 12.102 12.444 1.00 72.25 107 GLN A C 1
ATOM 802 O O . GLN A 1 107 ? 0.109 12.159 12.736 1.00 72.25 107 GLN A O 1
ATOM 807 N N . PRO A 1 108 ? 2.172 13.013 12.943 1.00 55.78 108 PRO A N 1
ATOM 808 C CA . PRO A 1 108 ? 1.871 13.899 14.079 1.00 55.78 108 PRO A CA 1
ATOM 809 C C . PRO A 1 108 ? 0.918 15.066 13.772 1.00 55.78 108 PRO A C 1
ATOM 811 O O . PRO A 1 108 ? 0.342 15.643 14.689 1.00 55.78 108 PRO A O 1
ATOM 814 N N . SER A 1 109 ? 0.748 15.450 12.504 1.00 52.28 109 SER A N 1
ATOM 815 C CA . SER A 1 109 ? -0.131 16.558 12.088 1.00 52.28 109 SER A CA 1
ATOM 816 C C . SER A 1 109 ? -1.556 16.116 11.751 1.00 52.28 109 SER A C 1
ATOM 818 O O . SER A 1 109 ? -2.328 16.894 11.187 1.00 52.28 109 SER A O 1
ATOM 820 N N . GLY A 1 110 ? -1.899 14.869 12.076 1.00 54.00 110 GLY A N 1
ATOM 821 C CA . GLY A 1 110 ? -3.156 14.268 11.683 1.00 54.00 110 GLY A CA 1
ATOM 822 C C . GLY A 1 110 ? -3.241 14.012 10.179 1.00 54.00 110 GLY A C 1
ATOM 823 O O . GLY A 1 110 ? -2.478 14.511 9.347 1.00 54.00 110 GLY A O 1
ATOM 824 N N . TYR A 1 111 ? -4.214 13.185 9.845 1.00 59.16 111 TYR A N 1
ATOM 825 C CA . TYR A 1 111 ? -4.574 12.781 8.503 1.00 59.16 111 TYR A CA 1
ATOM 826 C C . TYR A 1 111 ? -4.792 13.976 7.547 1.00 59.16 111 TYR A C 1
ATOM 828 O O . TYR A 1 111 ? -5.854 14.604 7.522 1.00 59.16 111 TYR A O 1
ATOM 836 N N . HIS A 1 112 ? -3.827 14.270 6.671 1.00 67.06 112 HIS A N 1
ATOM 837 C CA . HIS A 1 112 ? -4.076 15.190 5.559 1.00 67.06 112 HIS A CA 1
ATOM 838 C C . HIS A 1 112 ? -5.155 14.618 4.626 1.00 67.06 112 HIS A C 1
ATOM 840 O O . HIS A 1 112 ? -5.140 13.436 4.278 1.00 67.06 112 HIS A O 1
ATOM 846 N N . GLN A 1 113 ? -6.075 15.469 4.166 1.00 68.56 113 GLN A N 1
ATOM 847 C CA . GLN A 1 113 ? -7.279 15.059 3.430 1.00 68.56 113 GLN A CA 1
ATOM 848 C C . GLN A 1 113 ? -7.003 14.184 2.195 1.00 68.56 113 GLN A C 1
ATOM 850 O O . GLN A 1 113 ? -7.764 13.266 1.908 1.00 68.56 113 GLN A O 1
ATOM 855 N N . ARG A 1 114 ? -5.887 14.403 1.487 1.00 73.19 114 ARG A N 1
ATOM 856 C CA . ARG A 1 114 ? -5.506 13.569 0.332 1.00 73.19 114 ARG A CA 1
ATOM 857 C C . ARG A 1 114 ? -5.072 12.158 0.743 1.00 73.19 114 ARG A C 1
ATOM 859 O O . ARG A 1 114 ? -5.407 11.198 0.060 1.00 73.19 114 ARG A O 1
ATOM 866 N N . THR A 1 115 ? -4.328 12.033 1.839 1.00 76.81 115 THR A N 1
ATOM 867 C CA . THR A 1 115 ? -3.903 10.743 2.402 1.00 76.81 115 THR A CA 1
ATOM 868 C C . THR A 1 115 ? -5.130 9.939 2.836 1.00 76.81 115 THR A C 1
ATOM 870 O O . THR A 1 115 ? -5.239 8.769 2.486 1.00 76.81 115 THR A O 1
ATOM 873 N N . ARG A 1 116 ? -6.111 10.597 3.472 1.00 75.81 116 ARG A N 1
ATOM 874 C CA . ARG A 1 116 ? -7.409 10.002 3.857 1.00 75.81 116 ARG A CA 1
ATOM 875 C C . ARG A 1 116 ? -8.144 9.390 2.679 1.00 75.81 116 ARG A C 1
ATOM 877 O O . ARG A 1 116 ? -8.437 8.205 2.699 1.00 75.81 116 ARG A O 1
ATOM 884 N N . GLN A 1 117 ? -8.357 10.177 1.626 1.00 81.31 117 GLN A N 1
ATOM 885 C CA . GLN A 1 117 ? -9.085 9.730 0.436 1.00 81.31 117 GLN A CA 1
ATOM 886 C C . GLN A 1 117 ? -8.441 8.507 -0.229 1.00 81.31 117 GLN A C 1
ATOM 888 O O . GLN A 1 117 ? -9.141 7.649 -0.765 1.00 81.31 117 GLN A O 1
ATOM 893 N N . ARG A 1 118 ? -7.103 8.403 -0.201 1.00 85.12 118 ARG A N 1
ATOM 894 C CA . ARG A 1 118 ? -6.397 7.217 -0.712 1.00 85.12 118 ARG A CA 1
ATOM 895 C C . ARG A 1 118 ? -6.678 5.983 0.144 1.00 85.12 118 ARG A C 1
ATOM 897 O O . ARG A 1 118 ? -6.958 4.929 -0.414 1.00 85.12 118 ARG A O 1
ATOM 904 N N . PHE A 1 119 ? -6.650 6.122 1.469 1.00 84.44 119 PHE A N 1
ATOM 905 C CA . PHE A 1 119 ? -6.999 5.030 2.379 1.00 84.44 119 PHE A CA 1
ATOM 906 C C . PHE A 1 119 ? -8.478 4.638 2.274 1.00 84.44 119 PHE A C 1
ATOM 908 O O . PHE A 1 119 ? -8.768 3.456 2.172 1.00 84.44 119 PHE A O 1
ATOM 915 N N . GLU A 1 120 ? -9.413 5.586 2.205 1.00 85.19 120 GLU A N 1
ATOM 916 C CA . GLU A 1 120 ? -10.843 5.290 2.002 1.00 85.19 120 GLU A CA 1
ATOM 917 C C . GLU A 1 120 ? -11.064 4.451 0.730 1.00 85.19 120 GLU A C 1
ATOM 919 O O . GLU A 1 120 ? -11.781 3.446 0.740 1.00 85.19 120 GLU A O 1
ATOM 924 N N . ARG A 1 121 ? -10.376 4.804 -0.363 1.00 89.50 121 ARG A N 1
ATOM 925 C CA . ARG A 1 121 ? -10.418 4.033 -1.612 1.00 89.50 121 ARG A CA 1
ATOM 926 C C . ARG A 1 121 ? -9.835 2.627 -1.444 1.00 89.50 121 ARG A C 1
ATOM 928 O O . ARG A 1 121 ? -10.454 1.663 -1.898 1.00 89.50 121 ARG A O 1
ATOM 935 N N . LEU A 1 122 ? -8.694 2.514 -0.760 1.00 92.38 122 LEU A N 1
ATOM 936 C CA . LEU A 1 122 ? -8.051 1.233 -0.471 1.00 92.38 122 LEU A CA 1
ATOM 937 C C . LEU A 1 122 ? -8.935 0.330 0.401 1.00 92.38 122 LEU A C 1
ATOM 939 O O . LEU A 1 122 ? -9.035 -0.868 0.137 1.00 92.38 122 LEU A O 1
ATOM 943 N N . ALA A 1 123 ? -9.637 0.896 1.385 1.00 91.62 123 ALA A N 1
ATOM 944 C CA . ALA A 1 123 ? -10.597 0.175 2.218 1.00 91.62 123 ALA A CA 1
ATOM 945 C C . ALA A 1 123 ? -11.685 -0.484 1.363 1.00 91.62 123 ALA A C 1
ATOM 947 O O . ALA A 1 123 ? -11.985 -1.668 1.518 1.00 91.62 123 ALA A O 1
ATOM 948 N N . GLY A 1 124 ? -12.247 0.273 0.415 1.00 93.44 124 GLY A N 1
ATOM 949 C CA . GLY A 1 124 ? -13.244 -0.232 -0.526 1.00 93.44 124 GLY A CA 1
ATOM 950 C C . GLY A 1 124 ? -12.710 -1.371 -1.400 1.00 93.44 124 GLY A C 1
ATOM 951 O O . GLY A 1 124 ? -13.403 -2.369 -1.601 1.00 93.44 124 GLY A O 1
ATOM 952 N N . GLN A 1 125 ? -11.467 -1.265 -1.878 1.00 95.38 125 GLN A N 1
ATOM 953 C CA . GLN A 1 125 ? -10.820 -2.325 -2.662 1.00 95.38 125 GLN A CA 1
ATOM 954 C C . GLN A 1 125 ? -10.575 -3.588 -1.830 1.00 95.38 125 GLN A C 1
ATOM 956 O O . GLN A 1 125 ? -10.856 -4.683 -2.311 1.00 95.38 125 GLN A O 1
ATOM 961 N N . LEU A 1 126 ? -10.124 -3.452 -0.581 1.00 96.06 126 LEU A N 1
ATOM 962 C CA . LEU A 1 126 ? -9.921 -4.575 0.339 1.00 96.06 126 LEU A CA 1
ATOM 963 C C . LEU A 1 126 ? -11.234 -5.285 0.683 1.00 96.06 126 LEU A C 1
ATOM 965 O O . LEU A 1 126 ? -11.274 -6.512 0.678 1.00 96.06 126 LEU A O 1
ATOM 969 N N . LYS A 1 127 ? -12.320 -4.538 0.914 1.00 94.62 127 LYS A N 1
ATOM 970 C CA . LYS A 1 127 ? -13.670 -5.100 1.111 1.00 94.62 127 LYS A CA 1
ATOM 971 C C . LYS A 1 127 ? -14.165 -5.850 -0.124 1.00 94.62 127 LYS A C 1
ATOM 973 O O . LYS A 1 127 ? -14.694 -6.953 -0.026 1.00 94.62 127 LYS A O 1
ATOM 978 N N . ALA A 1 128 ? -13.975 -5.265 -1.305 1.00 95.25 128 ALA A N 1
ATOM 979 C CA . ALA A 1 128 ? -14.352 -5.913 -2.556 1.00 95.25 128 ALA A CA 1
ATOM 980 C C . ALA A 1 128 ? -13.521 -7.179 -2.825 1.00 95.25 128 ALA A C 1
ATOM 982 O O . ALA A 1 128 ? -14.057 -8.170 -3.321 1.00 95.25 128 ALA A O 1
ATOM 983 N N . TRP A 1 129 ? -12.226 -7.150 -2.502 1.00 97.12 129 TRP A N 1
ATOM 984 C CA . TRP A 1 129 ? -11.332 -8.300 -2.602 1.00 97.12 129 TRP A CA 1
ATOM 985 C C . TRP A 1 129 ? -11.720 -9.397 -1.607 1.00 97.12 129 TRP A C 1
ATOM 987 O O . TRP A 1 129 ? -11.864 -10.548 -2.010 1.00 97.12 129 TRP A O 1
ATOM 997 N N . SER A 1 130 ? -11.974 -9.060 -0.339 1.00 95.38 130 SER A N 1
ATOM 998 C CA . SER A 1 130 ? -12.277 -10.043 0.709 1.00 95.38 130 SER A CA 1
ATOM 999 C C . SER A 1 130 ? -13.550 -10.837 0.416 1.00 95.38 130 SER A C 1
ATOM 1001 O O . SER A 1 130 ? -13.569 -12.051 0.620 1.00 95.38 130 SER A O 1
ATOM 1003 N N . GLY A 1 131 ? -14.571 -10.179 -0.146 1.00 93.81 131 GLY A N 1
ATOM 1004 C CA . GLY A 1 131 ? -15.807 -10.821 -0.595 1.00 93.81 131 GLY A CA 1
ATOM 1005 C C . GLY A 1 131 ? -15.630 -11.756 -1.797 1.00 93.81 131 GLY A C 1
ATOM 1006 O O . GLY A 1 131 ? -16.507 -12.575 -2.060 1.00 93.81 131 GLY A O 1
ATOM 1007 N N . LYS A 1 132 ? -14.508 -11.658 -2.523 1.00 94.88 132 LYS A N 1
ATOM 1008 C CA . LYS A 1 132 ? -14.194 -12.486 -3.699 1.00 94.88 132 LYS A CA 1
ATOM 1009 C C . LYS A 1 132 ? -13.104 -13.537 -3.445 1.00 94.88 132 LYS A C 1
ATOM 1011 O O . LYS A 1 132 ? -13.107 -14.553 -4.129 1.00 94.88 132 LYS A O 1
ATOM 1016 N N . HIS A 1 133 ? -12.202 -13.317 -2.483 1.00 90.38 133 HIS A N 1
ATOM 1017 C CA . HIS A 1 133 ? -10.932 -14.055 -2.356 1.00 90.38 133 HIS A CA 1
ATOM 1018 C C . HIS A 1 133 ? -10.654 -14.653 -0.965 1.00 90.38 133 HIS A C 1
ATOM 1020 O O . HIS A 1 133 ? -9.532 -14.593 -0.482 1.00 90.38 133 HIS A O 1
ATOM 1026 N N . GLN A 1 134 ? -11.654 -15.229 -0.284 1.00 88.81 134 GLN A N 1
ATOM 1027 C CA . GLN A 1 134 ? -11.491 -15.826 1.064 1.00 88.81 134 GLN A CA 1
ATOM 1028 C C . GLN A 1 134 ? -10.786 -14.897 2.086 1.00 88.81 134 GLN A C 1
ATOM 1030 O O . GLN A 1 134 ? -10.260 -15.343 3.101 1.00 88.81 134 GLN A O 1
ATOM 1035 N N . GLY A 1 135 ? -10.800 -13.581 1.849 1.00 93.31 135 GLY A N 1
ATOM 1036 C CA . GLY A 1 135 ? -10.008 -12.599 2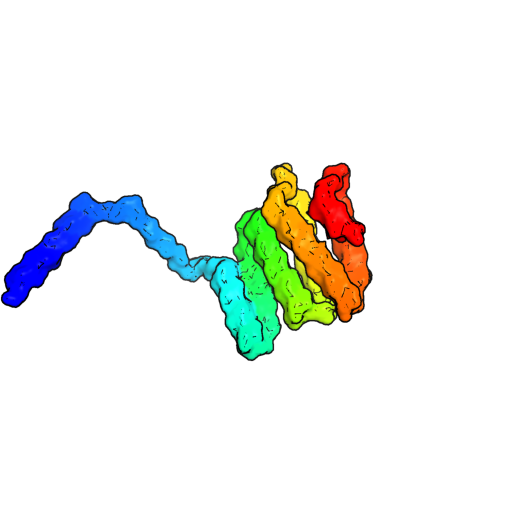.592 1.00 93.31 135 GLY A CA 1
ATOM 1037 C C . GLY A 1 135 ? -10.698 -12.054 3.840 1.00 93.31 135 GLY A C 1
ATOM 1038 O O . GLY A 1 135 ? -10.268 -11.035 4.376 1.00 93.31 135 GLY A O 1
ATOM 1039 N N . ALA A 1 136 ? -11.800 -12.670 4.277 1.00 94.31 136 ALA A N 1
ATOM 1040 C CA . ALA A 1 136 ? -12.647 -12.155 5.352 1.00 94.31 136 ALA A CA 1
ATOM 1041 C C . ALA A 1 136 ? -11.892 -12.031 6.685 1.00 94.31 136 ALA A C 1
ATOM 1043 O O . ALA A 1 136 ? -11.974 -10.997 7.345 1.00 94.31 136 ALA A O 1
ATOM 1044 N N . GLU A 1 137 ? -11.105 -13.045 7.053 1.00 95.81 137 GLU A N 1
ATOM 1045 C CA . GLU A 1 137 ? -10.318 -13.003 8.288 1.00 95.81 137 GLU A CA 1
ATOM 1046 C C . GLU A 1 137 ? -9.197 -11.959 8.226 1.00 95.81 137 GLU A C 1
ATOM 1048 O O . GLU A 1 137 ? -8.972 -11.230 9.192 1.00 95.81 137 GLU A O 1
ATOM 1053 N N . THR A 1 138 ? -8.516 -11.851 7.080 1.00 96.44 138 THR A N 1
ATOM 1054 C CA . THR A 1 138 ? -7.501 -10.815 6.846 1.00 96.44 138 THR A CA 1
ATOM 1055 C C . THR A 1 138 ? -8.111 -9.423 6.961 1.00 96.44 138 THR A C 1
ATOM 1057 O O . THR A 1 138 ? -7.556 -8.566 7.647 1.00 96.44 138 THR A O 1
ATOM 1060 N N . LEU A 1 139 ? -9.279 -9.194 6.352 1.00 95.50 139 LEU A N 1
ATOM 1061 C CA . LEU A 1 139 ? -9.974 -7.915 6.460 1.00 95.50 139 LEU A CA 1
ATOM 1062 C C . LEU A 1 139 ? -10.327 -7.591 7.917 1.00 95.50 139 LEU A C 1
ATOM 1064 O O . LEU A 1 139 ? -10.063 -6.476 8.359 1.00 95.50 139 LEU A O 1
ATOM 1068 N N . ALA A 1 140 ? -10.849 -8.557 8.677 1.00 94.69 140 ALA A N 1
ATOM 1069 C CA . ALA A 1 140 ? -11.187 -8.356 10.085 1.00 94.69 140 ALA A CA 1
ATOM 1070 C C . ALA A 1 140 ? -9.961 -7.946 10.924 1.00 94.69 140 ALA A C 1
ATOM 1072 O O . ALA A 1 140 ? -10.034 -6.998 11.711 1.00 94.69 140 ALA A O 1
ATOM 1073 N N . ARG A 1 141 ? -8.803 -8.591 10.711 1.00 95.88 141 ARG A N 1
ATOM 1074 C CA . ARG A 1 141 ? -7.542 -8.221 11.383 1.00 95.88 141 ARG A CA 1
ATOM 1075 C C . ARG A 1 141 ? -7.072 -6.816 11.002 1.00 95.88 141 ARG A C 1
ATOM 1077 O O . ARG A 1 141 ? -6.656 -6.047 11.870 1.00 95.88 141 ARG A O 1
ATOM 1084 N N . LEU A 1 142 ? -7.181 -6.442 9.726 1.00 94.69 142 LEU A N 1
ATOM 1085 C CA . LEU A 1 142 ? -6.830 -5.099 9.251 1.00 94.69 142 LEU A CA 1
ATOM 1086 C C . LEU A 1 142 ? -7.759 -4.019 9.819 1.00 94.69 142 LEU A C 1
ATOM 1088 O O . LEU A 1 142 ? -7.291 -2.938 10.177 1.00 94.69 142 LEU A O 1
ATOM 1092 N N . GLN A 1 143 ? -9.057 -4.300 9.941 1.00 91.88 143 GLN A N 1
ATOM 1093 C CA . GLN A 1 143 ? -10.018 -3.398 10.580 1.00 91.88 143 GLN A CA 1
ATOM 1094 C C . GLN A 1 143 ? -9.692 -3.199 12.061 1.00 91.88 143 GLN A C 1
ATOM 1096 O O . GLN A 1 143 ? -9.623 -2.060 12.518 1.00 91.88 143 GLN A O 1
ATOM 1101 N N . GLN A 1 144 ? -9.398 -4.276 12.795 1.00 91.06 144 GLN A N 1
ATOM 1102 C CA . GLN A 1 144 ? -8.969 -4.191 14.193 1.00 91.06 144 GLN A CA 1
ATOM 1103 C C . GLN A 1 144 ? -7.694 -3.348 14.350 1.00 91.06 144 GLN A C 1
ATOM 1105 O O . GLN A 1 144 ? -7.592 -2.526 15.261 1.00 91.06 144 GLN A O 1
ATOM 1110 N N . ARG A 1 145 ? -6.723 -3.510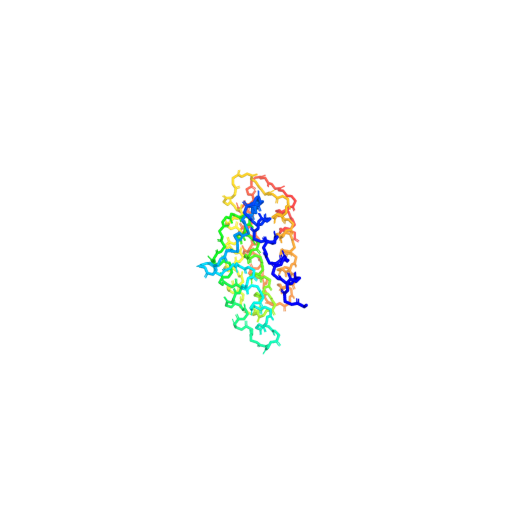 13.447 1.00 90.62 145 ARG A N 1
ATOM 1111 C CA . ARG A 1 145 ? -5.479 -2.732 13.478 1.00 90.62 145 ARG A CA 1
ATOM 1112 C C . ARG A 1 145 ? -5.716 -1.251 13.187 1.00 90.62 145 ARG A C 1
ATOM 1114 O O . ARG A 1 145 ? -5.100 -0.400 13.820 1.00 90.62 145 ARG A O 1
ATOM 1121 N N . MET A 1 146 ? -6.642 -0.940 12.282 1.00 86.94 146 MET A N 1
ATOM 1122 C CA . MET A 1 146 ? -7.050 0.439 12.024 1.00 86.94 146 MET A CA 1
ATOM 1123 C C . MET A 1 146 ? -7.781 1.058 13.224 1.00 86.94 146 MET A C 1
ATOM 1125 O O . MET A 1 146 ? -7.524 2.211 13.544 1.00 86.94 146 MET A O 1
ATOM 1129 N N . GLN A 1 147 ? -8.631 0.307 13.939 1.00 84.75 147 GLN A N 1
ATOM 1130 C CA . GLN A 1 147 ? -9.274 0.805 15.171 1.00 84.75 147 GLN A CA 1
ATOM 1131 C C . GLN A 1 147 ? -8.243 1.283 16.194 1.00 84.75 147 GLN A C 1
ATOM 1133 O O . GLN A 1 147 ? -8.437 2.319 16.820 1.00 84.75 147 GLN A O 1
ATOM 1138 N N . GLN A 1 148 ? -7.141 0.545 16.338 1.00 84.19 148 GLN A N 1
ATOM 1139 C CA . GLN A 1 148 ? -6.055 0.908 17.247 1.00 84.19 148 GLN A CA 1
ATOM 1140 C C . GLN A 1 148 ? -5.326 2.181 16.792 1.00 84.19 148 GLN A C 1
ATOM 1142 O O . GLN A 1 148 ? -5.046 3.035 17.625 1.00 84.19 148 GLN A O 1
ATOM 1147 N N . ALA A 1 149 ? -5.080 2.328 15.486 1.00 81.50 149 ALA A N 1
ATOM 1148 C CA . ALA A 1 149 ? -4.405 3.491 14.898 1.00 81.50 149 ALA A CA 1
ATOM 1149 C C . ALA A 1 149 ? -5.263 4.771 14.882 1.00 81.50 149 ALA A C 1
ATOM 1151 O O . ALA A 1 149 ? -4.751 5.883 14.912 1.00 81.50 149 ALA A O 1
ATOM 1152 N N . CYS A 1 150 ? -6.588 4.641 14.814 1.00 76.06 150 CYS A N 1
ATOM 1153 C CA . CYS A 1 150 ? -7.495 5.789 14.792 1.00 76.06 150 CYS A CA 1
ATOM 1154 C C . CYS A 1 150 ? -7.658 6.471 16.161 1.00 76.06 150 CYS A C 1
ATOM 1156 O O . CYS A 1 150 ? -8.104 7.619 16.222 1.00 76.06 150 CYS A O 1
ATOM 1158 N N . GLY A 1 151 ? -7.299 5.792 17.256 1.00 66.88 151 GLY A N 1
ATOM 1159 C CA . GLY A 1 151 ? -7.426 6.327 18.611 1.00 66.88 151 GLY A CA 1
ATOM 1160 C C . GLY A 1 151 ? -8.835 6.854 18.929 1.00 66.88 151 GLY A C 1
ATOM 1161 O O . GLY A 1 151 ? -9.843 6.343 18.444 1.00 66.88 151 GLY A O 1
ATOM 1162 N N . GLU A 1 152 ? -8.912 7.897 19.760 1.00 57.47 152 GLU A N 1
ATOM 1163 C CA . GLU A 1 152 ? -10.175 8.523 20.198 1.00 57.47 152 GLU A CA 1
ATOM 1164 C C . GLU A 1 152 ? -10.773 9.482 19.142 1.00 57.47 152 GLU A C 1
ATOM 1166 O O . GLU A 1 152 ? -11.945 9.856 19.198 1.00 57.47 152 GLU A O 1
ATOM 1171 N N . GLN A 1 153 ? -9.978 9.872 18.140 1.00 55.22 153 GLN A N 1
ATOM 1172 C CA . GLN A 1 153 ? -10.359 10.802 17.078 1.00 55.22 153 GLN A CA 1
ATOM 1173 C C . GLN A 1 153 ? -10.900 10.028 15.878 1.00 55.22 153 GLN A C 1
ATOM 1175 O O . GLN A 1 153 ? -10.239 9.854 14.856 1.00 55.22 153 GLN A O 1
ATOM 1180 N N . VAL A 1 154 ? -12.144 9.572 16.001 1.00 59.12 154 VAL A N 1
ATOM 1181 C CA . VAL A 1 154 ? -12.835 8.864 14.921 1.00 59.12 154 VAL A CA 1
ATOM 1182 C C . VAL A 1 154 ? -13.193 9.846 13.801 1.00 59.12 154 VAL A C 1
ATOM 1184 O O . VAL A 1 154 ? -14.272 10.442 13.761 1.00 59.12 154 VAL A O 1
ATOM 1187 N N . ASP A 1 155 ? -12.261 10.033 12.874 1.00 66.56 155 ASP A N 1
ATOM 1188 C CA . ASP A 1 155 ? -12.493 10.790 11.654 1.00 66.56 155 ASP A CA 1
ATOM 1189 C C . ASP A 1 155 ? -13.345 9.971 10.640 1.00 66.56 155 ASP A C 1
ATOM 1191 O O . ASP A 1 155 ? -13.620 8.784 10.831 1.00 66.56 155 ASP A O 1
ATOM 1195 N N . SER A 1 156 ? -13.853 10.593 9.566 1.00 66.38 156 SER A N 1
ATOM 1196 C CA . SER A 1 156 ? -14.650 9.881 8.538 1.00 66.38 156 SER A CA 1
ATOM 1197 C C . SER A 1 156 ? -13.916 8.713 7.869 1.00 66.38 156 SER A C 1
ATOM 1199 O O . SER A 1 156 ? -14.547 7.702 7.595 1.00 66.38 156 SER A O 1
ATOM 1201 N N . ALA A 1 157 ? -12.602 8.819 7.681 1.00 66.94 157 ALA A N 1
ATOM 1202 C CA . ALA A 1 157 ? -11.797 7.813 7.000 1.00 66.94 157 ALA A CA 1
ATOM 1203 C C . ALA A 1 157 ? -11.666 6.566 7.877 1.00 66.94 157 ALA A C 1
ATOM 1205 O O . ALA A 1 157 ? -11.835 5.443 7.405 1.00 66.94 157 ALA A O 1
ATOM 1206 N N . CYS A 1 158 ? -11.466 6.773 9.179 1.00 73.88 158 CYS A N 1
ATOM 1207 C CA . CYS A 1 158 ? -11.527 5.716 10.177 1.00 73.88 158 CYS A CA 1
ATOM 1208 C C . CYS A 1 158 ? -12.895 5.025 10.192 1.00 73.88 158 CYS A C 1
ATOM 1210 O O . CYS A 1 158 ? -12.953 3.802 10.205 1.00 73.88 158 CYS A O 1
ATOM 1212 N N . ARG A 1 159 ? -14.009 5.766 10.127 1.00 74.06 159 ARG A N 1
ATOM 1213 C CA . ARG A 1 159 ? -15.352 5.146 10.079 1.00 74.06 159 ARG A CA 1
ATOM 1214 C C . ARG A 1 159 ? -15.568 4.310 8.827 1.00 74.06 159 ARG A C 1
ATOM 1216 O O . ARG A 1 159 ? -16.071 3.197 8.934 1.00 74.06 159 ARG A O 1
ATOM 1223 N N . ASP A 1 160 ? -15.159 4.813 7.670 1.00 75.19 160 ASP A N 1
ATOM 1224 C CA . ASP A 1 160 ? -15.344 4.116 6.396 1.00 75.19 160 ASP A CA 1
ATOM 1225 C C . ASP A 1 160 ? -14.468 2.864 6.276 1.00 75.19 160 ASP A C 1
ATOM 1227 O O . ASP A 1 160 ? -14.830 1.915 5.579 1.00 75.19 160 ASP A O 1
ATOM 1231 N N . TRP A 1 161 ? -13.341 2.815 6.986 1.00 76.56 161 TRP A N 1
ATOM 1232 C CA . TRP A 1 161 ? -12.528 1.604 7.092 1.00 76.56 161 TRP A CA 1
ATOM 1233 C C . TRP A 1 161 ? -13.214 0.508 7.927 1.00 76.56 161 TRP A C 1
ATOM 1235 O O . TRP A 1 161 ? -13.028 -0.683 7.668 1.00 76.56 161 TRP A O 1
ATOM 1245 N N . LEU A 1 162 ? -14.023 0.904 8.914 1.00 70.88 162 LEU A N 1
ATOM 1246 C CA . LEU A 1 162 ? -14.658 0.014 9.894 1.00 70.88 162 LEU A CA 1
ATOM 1247 C C . LEU A 1 162 ? -16.096 -0.389 9.563 1.00 70.88 162 LEU A C 1
ATOM 1249 O O . LEU A 1 162 ? -16.605 -1.320 10.186 1.00 70.88 162 LEU A O 1
ATOM 1253 N N . SER A 1 163 ? -16.744 0.311 8.628 1.00 70.25 163 SER A N 1
ATOM 1254 C CA . SER A 1 163 ? -18.040 -0.085 8.054 1.00 70.25 163 SER A CA 1
ATOM 1255 C C . SER A 1 163 ? -17.932 -1.303 7.143 1.00 70.25 163 SER A C 1
ATOM 1257 O O . SER A 1 163 ? -18.978 -1.778 6.663 1.00 70.25 163 SER A O 1
#

Organism: NCBI:txid936053

Sequence (163 aa):
MLAGLAGCVIAGVICARLFPPKREVIEHTSTHAPAWRAEVLAELAEQRGDTAGALEWLKRAYDGAQGPATRVQWGVLYVEGLLKLAPDDAPRIEQATSSLIAELDAQPSGYHQRTRQRFERLAGQLKAWSGKHQGAETLARLQQRMQQACGEQVDSACRDWLS

pLDDT: mean 83.31, std 13.22, range [48.0, 97.88]

Foldseek 3Di:
DVVVVVVVVVVVVVCCVVCPDPDDPPPVPDPDPALVNLCVQLVVCVVVVNLVSNLVSLVVSLVPFDDLLRNLVSLLVSLVSCCVRPLQPLVVNLVSLLVNLVSQLPDPVHDDPVSLVSLLVSLVSQVVSCVPHVNVVSLVVSLVSNVVSCPPPCDPSNVSSND